Protein AF-A0A3A9G6R2-F1 (afdb_monomer_lite)

Foldseek 3Di:
DDDDDDDLPQAAEAEQDPVQVVVVHQWAEDASYIYGHHPRCLCVQLRVLVNVCVVVVNWDFPDADPNDGGDDDPVSSVVSVVRSVVVVVVVPD

pLDDT: mean 85.44, std 13.94, range [37.06, 97.12]

Sequence (93 aa):
MQVRSLSMENVTVHYNSLKPSRLKAHAYTKGTEIHVAPGQEKHLPHEAWHVVQQMQGRVSPTRRIAGELVNDSGALEREADLMGAKALRTEVR

Radius of gyration: 13.39 Å; chains: 1; bounding box: 32×28×34 Å

Structure (mmCIF, N/CA/C/O backbone):
data_AF-A0A3A9G6R2-F1
#
_entry.id   AF-A0A3A9G6R2-F1
#
loop_
_atom_site.group_PDB
_atom_site.id
_atom_site.type_symbol
_atom_site.label_atom_id
_atom_site.label_alt_id
_atom_site.label_comp_id
_atom_site.label_asym_id
_atom_site.label_entity_id
_atom_site.label_seq_id
_atom_site.pdbx_PDB_ins_code
_atom_site.Cartn_x
_atom_site.Cartn_y
_atom_site.Cartn_z
_atom_site.occupancy
_atom_site.B_iso_or_equiv
_atom_site.auth_seq_id
_atom_site.auth_comp_id
_atom_site.auth_asym_id
_atom_site.auth_atom_id
_atom_site.pdbx_PDB_model_num
ATOM 1 N N . MET A 1 1 ? -18.036 -9.959 18.078 1.00 37.06 1 MET A N 1
ATOM 2 C CA . MET A 1 1 ? -16.948 -9.434 17.224 1.00 37.06 1 MET A CA 1
ATOM 3 C C . MET A 1 1 ? -17.591 -8.584 16.140 1.00 37.06 1 MET A C 1
ATOM 5 O O . MET A 1 1 ? -18.270 -9.130 15.284 1.00 37.06 1 MET A O 1
ATOM 9 N N . GLN A 1 2 ? -17.517 -7.258 16.257 1.00 41.59 2 GLN A N 1
ATOM 10 C CA . GLN A 1 2 ? -18.190 -6.343 15.336 1.00 41.59 2 GLN A CA 1
ATOM 11 C C . GLN A 1 2 ?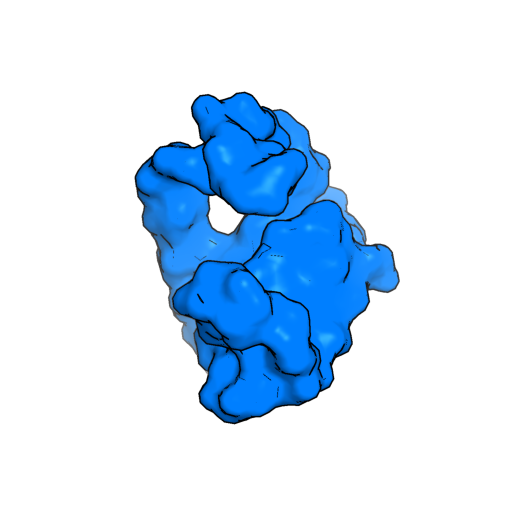 -17.293 -6.127 14.117 1.00 41.59 2 GLN A C 1
ATOM 13 O O . GLN A 1 2 ? -16.238 -5.505 14.222 1.00 41.59 2 GLN A O 1
ATOM 18 N N . VAL A 1 3 ? -17.676 -6.693 12.974 1.00 47.75 3 VAL A N 1
ATOM 19 C CA . VAL A 1 3 ? -16.994 -6.426 11.705 1.00 47.75 3 VAL A CA 1
ATOM 20 C C . VAL A 1 3 ? -17.459 -5.042 11.261 1.00 47.75 3 VAL A C 1
ATOM 22 O O . VAL A 1 3 ? -18.637 -4.853 10.967 1.00 47.75 3 VAL A O 1
ATOM 25 N N . ARG A 1 4 ? -16.575 -4.042 11.300 1.00 59.25 4 ARG A N 1
ATOM 26 C CA . ARG A 1 4 ? -16.893 -2.717 10.757 1.00 59.25 4 ARG A CA 1
ATOM 27 C C . ARG A 1 4 ? -16.895 -2.846 9.235 1.00 59.25 4 ARG A C 1
ATOM 29 O O . ARG A 1 4 ? -15.864 -3.187 8.659 1.00 59.25 4 ARG A O 1
ATOM 36 N N . SER A 1 5 ? -18.037 -2.604 8.601 1.00 59.81 5 SER A N 1
ATOM 37 C CA . SER A 1 5 ? -18.117 -2.447 7.149 1.00 59.81 5 SER A CA 1
ATOM 38 C C . SER A 1 5 ? -17.306 -1.212 6.754 1.00 59.81 5 SER A C 1
ATOM 40 O O . SER A 1 5 ? -17.551 -0.126 7.277 1.00 59.81 5 SER A O 1
ATOM 42 N N . LEU A 1 6 ? -16.315 -1.382 5.882 1.00 61.66 6 LEU A N 1
ATOM 43 C CA . LEU A 1 6 ? -15.508 -0.289 5.340 1.00 61.66 6 LEU A CA 1
ATOM 44 C C . LEU A 1 6 ? -16.006 0.010 3.928 1.00 61.66 6 LEU A C 1
ATOM 46 O O . LEU A 1 6 ? -16.116 -0.911 3.120 1.00 61.66 6 LEU A O 1
ATOM 50 N N . SER A 1 7 ? -16.322 1.275 3.642 1.00 72.00 7 SER A N 1
ATOM 51 C CA . SER A 1 7 ? -16.671 1.687 2.281 1.00 72.00 7 SER A CA 1
ATOM 52 C C . SER A 1 7 ? -15.405 1.805 1.434 1.00 72.00 7 SER A C 1
ATOM 54 O O . SER A 1 7 ? -14.463 2.493 1.819 1.00 72.00 7 SER A O 1
ATOM 56 N N . MET A 1 8 ? -15.397 1.147 0.275 1.00 77.69 8 MET A N 1
ATOM 57 C CA . MET A 1 8 ? -14.331 1.258 -0.729 1.00 77.69 8 MET A CA 1
ATOM 58 C C . MET A 1 8 ? -14.592 2.391 -1.735 1.00 77.69 8 MET A C 1
ATOM 60 O O . MET A 1 8 ? -13.865 2.521 -2.713 1.00 77.69 8 MET A O 1
ATOM 64 N N . GLU A 1 9 ? -15.617 3.220 -1.508 1.00 78.75 9 GLU A N 1
ATOM 65 C CA . GLU A 1 9 ? -16.050 4.285 -2.430 1.00 78.75 9 GLU A CA 1
ATOM 66 C C . GLU A 1 9 ? -14.960 5.318 -2.756 1.00 78.75 9 GLU A C 1
ATOM 68 O O . GLU A 1 9 ? -14.972 5.903 -3.832 1.00 78.75 9 GLU A O 1
ATOM 73 N N . ASN A 1 10 ? -14.005 5.512 -1.843 1.00 84.75 10 ASN A N 1
ATOM 74 C CA . ASN A 1 10 ? -12.926 6.491 -1.977 1.00 84.75 10 ASN A CA 1
ATOM 75 C C . ASN A 1 10 ? -11.587 5.858 -2.387 1.00 84.75 10 ASN A C 1
ATOM 77 O O . ASN A 1 10 ? -10.547 6.502 -2.243 1.00 84.75 10 ASN A O 1
ATOM 81 N N . VAL A 1 11 ? -11.589 4.598 -2.837 1.00 91.81 11 VAL A N 1
ATOM 82 C CA . VAL A 1 11 ? -10.379 3.896 -3.281 1.00 91.81 11 VAL A CA 1
ATOM 83 C C . VAL A 1 11 ? -10.153 4.114 -4.768 1.00 91.81 11 VAL A C 1
ATOM 85 O O . VAL A 1 11 ? -10.962 3.697 -5.595 1.00 91.81 11 VAL A O 1
ATOM 88 N N . THR A 1 12 ? -9.016 4.715 -5.112 1.00 95.00 12 THR A N 1
ATOM 89 C CA . THR A 1 12 ? -8.619 4.954 -6.503 1.00 95.00 12 THR A CA 1
ATOM 90 C C . THR A 1 12 ? -7.537 3.967 -6.908 1.00 95.00 12 THR A C 1
ATOM 92 O O . THR A 1 12 ? -6.474 3.907 -6.287 1.00 95.00 12 THR A O 1
ATOM 95 N N . VAL A 1 13 ? -7.767 3.230 -7.996 1.00 95.62 13 VAL A N 1
ATOM 96 C CA . VAL A 1 13 ? -6.755 2.350 -8.589 1.00 95.62 13 VAL A CA 1
ATOM 97 C C . VAL A 1 13 ? -6.184 2.995 -9.845 1.00 95.62 13 VAL A C 1
ATOM 99 O O . VAL A 1 13 ? -6.881 3.221 -10.832 1.00 95.62 13 VAL A O 1
ATOM 102 N N . HIS A 1 14 ? -4.883 3.259 -9.819 1.00 96.88 14 HIS A N 1
ATOM 103 C CA . HIS A 1 14 ? -4.114 3.778 -10.943 1.00 96.88 14 HIS A CA 1
ATOM 104 C C . HIS A 1 14 ? -3.406 2.626 -11.648 1.00 96.88 14 HIS A C 1
ATOM 106 O O . HIS A 1 14 ? -2.291 2.245 -11.274 1.00 96.88 14 HIS A O 1
ATOM 112 N N . TYR A 1 15 ? -4.055 2.083 -12.671 1.00 95.38 15 TYR A N 1
ATOM 113 C CA . TYR A 1 15 ? -3.471 1.075 -13.552 1.00 95.38 15 TYR A CA 1
ATOM 114 C C . TYR A 1 15 ? -2.382 1.666 -14.446 1.00 95.38 15 TYR A C 1
ATOM 116 O O . TYR A 1 15 ? -2.384 2.862 -14.742 1.00 95.38 15 TYR A O 1
ATOM 124 N N . ASN A 1 16 ? -1.463 0.813 -14.905 1.00 94.12 16 ASN A N 1
ATOM 125 C CA . ASN A 1 16 ? -0.351 1.198 -15.778 1.00 94.12 16 ASN A CA 1
ATOM 126 C C . ASN A 1 16 ? 0.485 2.372 -15.230 1.00 94.12 16 ASN A C 1
ATOM 128 O O . ASN A 1 16 ? 1.058 3.166 -15.978 1.00 94.12 16 ASN A O 1
ATOM 132 N N . SER A 1 17 ? 0.555 2.496 -13.906 1.00 94.56 17 SER A N 1
ATOM 133 C CA . SER A 1 17 ? 1.264 3.573 -13.232 1.00 94.56 17 SER A CA 1
ATOM 134 C C . SER A 1 17 ? 2.773 3.389 -13.364 1.00 94.56 17 SER A C 1
ATOM 136 O O . SER A 1 17 ? 3.318 2.317 -13.112 1.00 94.56 17 SER A O 1
ATOM 138 N N . LEU A 1 18 ? 3.479 4.475 -13.678 1.00 93.25 18 LEU A N 1
ATOM 139 C CA . LEU A 1 18 ? 4.945 4.523 -13.652 1.00 93.25 18 LEU A CA 1
ATOM 140 C C . LEU A 1 18 ? 5.503 4.792 -12.245 1.00 93.25 18 LEU A C 1
ATOM 142 O O . LEU A 1 18 ? 6.715 4.892 -12.072 1.00 93.25 18 LEU A O 1
ATOM 146 N N . LYS A 1 19 ? 4.650 4.969 -11.228 1.00 91.19 19 LYS A N 1
ATOM 147 C CA . LYS A 1 19 ? 5.110 5.261 -9.863 1.00 91.19 19 LYS A CA 1
ATOM 148 C C . LYS A 1 19 ? 5.768 4.057 -9.171 1.00 91.19 19 LYS A C 1
ATOM 150 O O . LYS A 1 19 ? 6.823 4.275 -8.576 1.00 91.19 19 LYS A O 1
ATOM 155 N N . PRO A 1 20 ? 5.242 2.815 -9.255 1.00 92.62 20 PRO A N 1
ATOM 156 C CA . PRO A 1 20 ? 5.850 1.668 -8.576 1.00 92.62 20 PRO A CA 1
ATOM 157 C C . PRO A 1 20 ? 7.301 1.404 -9.001 1.00 92.62 20 PRO A C 1
ATOM 159 O O . PRO A 1 20 ? 8.143 1.109 -8.156 1.00 92.62 20 PRO A O 1
ATOM 162 N N . SER A 1 21 ? 7.649 1.621 -10.276 1.00 89.25 21 SER A N 1
ATOM 163 C CA . SER A 1 21 ? 9.018 1.413 -10.774 1.00 89.25 21 SER A CA 1
ATOM 164 C C . SER A 1 21 ? 10.050 2.336 -10.114 1.00 89.25 21 SER A C 1
ATOM 166 O O . SER A 1 21 ? 11.187 1.921 -9.894 1.00 89.25 21 SER A O 1
ATOM 168 N N . ARG A 1 22 ? 9.651 3.551 -9.706 1.00 87.69 22 ARG A N 1
ATOM 169 C CA . ARG A 1 22 ? 10.511 4.485 -8.951 1.00 87.69 22 ARG A CA 1
ATOM 170 C C . ARG A 1 22 ? 10.879 3.950 -7.568 1.00 87.69 22 ARG A C 1
ATOM 172 O O . ARG A 1 22 ? 11.920 4.312 -7.031 1.00 87.69 22 ARG A O 1
ATOM 179 N N . LEU A 1 23 ? 10.033 3.082 -7.018 1.00 82.81 23 LEU A N 1
ATOM 180 C CA . LEU A 1 23 ? 10.223 2.410 -5.734 1.00 82.81 23 LEU A CA 1
ATOM 181 C C . LEU A 1 23 ? 10.754 0.978 -5.896 1.00 82.81 23 LEU A C 1
ATOM 183 O O . LEU A 1 23 ? 10.892 0.271 -4.905 1.00 82.81 23 LEU A O 1
ATOM 187 N N . LYS A 1 24 ? 11.058 0.546 -7.132 1.00 88.94 24 LYS A N 1
ATOM 188 C CA . LYS A 1 24 ? 11.388 -0.848 -7.476 1.00 88.94 24 LYS A CA 1
ATOM 189 C C . LYS A 1 24 ? 10.314 -1.848 -7.012 1.00 88.94 24 LYS A C 1
ATOM 191 O O . LYS A 1 24 ? 10.638 -2.966 -6.623 1.00 88.94 24 LYS A O 1
ATOM 196 N N . ALA A 1 25 ? 9.047 -1.441 -7.072 1.00 89.88 25 ALA A N 1
ATOM 197 C CA . ALA A 1 25 ? 7.886 -2.239 -6.694 1.00 89.88 25 ALA A CA 1
ATOM 198 C C . ALA A 1 25 ? 6.995 -2.551 -7.911 1.00 89.88 25 ALA A C 1
ATOM 200 O O . ALA A 1 25 ? 7.043 -1.857 -8.930 1.00 89.88 25 ALA A O 1
ATOM 201 N N . HIS A 1 26 ? 6.161 -3.588 -7.796 1.00 95.31 26 HIS A N 1
ATOM 202 C CA . HIS A 1 26 ? 5.154 -3.942 -8.808 1.00 95.31 26 HIS A CA 1
ATOM 203 C C . HIS A 1 26 ? 3.830 -3.206 -8.597 1.00 95.31 26 HIS A C 1
ATOM 205 O O . HIS A 1 26 ? 3.190 -2.787 -9.560 1.00 95.31 26 HIS A O 1
ATOM 211 N N . ALA A 1 27 ? 3.456 -2.995 -7.343 1.00 95.19 27 ALA A N 1
ATOM 212 C CA . ALA A 1 27 ? 2.357 -2.145 -6.931 1.00 95.19 27 ALA A CA 1
ATOM 213 C C . ALA A 1 27 ? 2.678 -1.561 -5.548 1.00 95.19 27 ALA A C 1
ATOM 215 O O . ALA A 1 27 ? 3.662 -1.966 -4.927 1.00 95.19 27 ALA A O 1
ATOM 216 N N . TYR A 1 28 ? 1.920 -0.556 -5.121 1.00 92.50 28 TYR A N 1
ATOM 217 C CA . TYR A 1 28 ? 1.916 -0.115 -3.729 1.00 92.50 28 TYR A CA 1
ATOM 218 C C . TYR A 1 28 ? 0.622 0.627 -3.399 1.00 92.50 28 TYR A C 1
ATOM 220 O O . TYR A 1 28 ? -0.026 1.213 -4.277 1.00 92.50 28 TYR A O 1
ATOM 228 N N . THR A 1 29 ? 0.328 0.689 -2.106 1.00 93.12 29 THR A N 1
ATOM 229 C CA . THR A 1 29 ? -0.798 1.426 -1.537 1.00 93.12 29 THR A CA 1
ATOM 230 C C . THR A 1 29 ? -0.304 2.603 -0.705 1.00 93.12 29 THR A C 1
ATOM 232 O O . THR A 1 29 ? 0.626 2.475 0.090 1.00 93.12 29 THR A O 1
ATOM 235 N N . LYS A 1 30 ? -0.930 3.772 -0.869 1.00 89.75 30 LYS A N 1
ATOM 236 C CA . LYS A 1 30 ? -0.704 4.942 -0.010 1.00 89.75 30 LYS A CA 1
ATOM 237 C C . LYS A 1 30 ? -2.034 5.622 0.276 1.00 89.75 30 LYS A C 1
ATOM 239 O O . LYS A 1 30 ? -2.612 6.262 -0.599 1.00 89.75 30 LYS A O 1
ATOM 244 N N . GLY A 1 31 ? -2.522 5.500 1.511 1.00 89.56 31 GLY A N 1
ATOM 245 C CA . GLY A 1 31 ? -3.882 5.939 1.827 1.00 89.56 31 GLY A CA 1
ATOM 246 C C . GLY A 1 31 ? -4.897 5.159 0.987 1.00 89.56 31 GLY A C 1
ATOM 247 O O . GLY A 1 31 ? -4.804 3.941 0.884 1.00 89.56 31 GLY A O 1
ATOM 248 N N . THR A 1 32 ? -5.842 5.837 0.351 1.00 91.44 32 THR A N 1
ATOM 249 C CA . THR A 1 32 ? -6.839 5.179 -0.507 1.00 91.44 32 THR A CA 1
ATOM 250 C C . THR A 1 32 ? -6.403 5.050 -1.970 1.00 91.44 32 THR A C 1
ATOM 252 O O . THR A 1 32 ? -7.191 4.644 -2.817 1.00 91.44 32 THR A O 1
ATOM 255 N N . GLU A 1 33 ? -5.145 5.363 -2.281 1.00 94.38 33 GLU A N 1
ATOM 256 C CA . GLU A 1 33 ? -4.604 5.300 -3.635 1.00 94.38 33 GLU A CA 1
ATOM 257 C C . GLU A 1 33 ? -3.780 4.019 -3.809 1.00 94.38 33 GLU A C 1
ATOM 259 O O . GLU A 1 33 ? -2.797 3.798 -3.095 1.00 94.38 33 GLU A O 1
ATOM 264 N N . ILE A 1 34 ? -4.150 3.201 -4.793 1.00 94.94 34 ILE A N 1
ATOM 265 C CA . ILE A 1 34 ? -3.402 2.013 -5.207 1.00 94.94 34 ILE A CA 1
ATOM 266 C C . ILE A 1 34 ? -2.756 2.305 -6.557 1.00 94.94 34 ILE A C 1
ATOM 268 O O . ILE A 1 34 ? -3.429 2.686 -7.513 1.00 94.94 34 ILE A O 1
ATOM 272 N N . HIS A 1 35 ? -1.445 2.115 -6.664 1.00 96.56 35 HIS A N 1
ATOM 273 C CA . HIS A 1 35 ? -0.716 2.259 -7.920 1.00 96.56 35 HIS A CA 1
ATOM 274 C C . HIS A 1 35 ? -0.215 0.901 -8.392 1.00 96.56 35 HIS A C 1
ATOM 276 O O . HIS A 1 35 ? 0.556 0.260 -7.688 1.00 96.56 35 HIS A O 1
ATOM 282 N N . VAL A 1 36 ? -0.594 0.500 -9.606 1.00 96.69 36 VAL A N 1
ATOM 283 C CA . VAL A 1 36 ? -0.239 -0.801 -10.188 1.00 96.69 36 VAL A CA 1
ATOM 284 C C . VAL A 1 36 ? 0.591 -0.581 -11.447 1.00 96.69 36 VAL A C 1
ATOM 286 O O . VAL A 1 36 ? 0.197 0.192 -12.323 1.00 96.69 36 VAL A O 1
ATOM 289 N N . ALA A 1 37 ? 1.752 -1.229 -11.542 1.00 96.75 37 ALA A N 1
ATOM 290 C CA . ALA A 1 37 ? 2.573 -1.186 -12.749 1.00 96.75 37 ALA A CA 1
ATOM 291 C C . ALA A 1 37 ? 1.897 -1.948 -13.909 1.00 96.75 37 ALA A C 1
ATOM 293 O O . ALA A 1 37 ? 1.082 -2.837 -13.657 1.00 96.75 37 ALA A O 1
ATOM 294 N N . PRO A 1 38 ? 2.235 -1.647 -15.177 1.00 96.94 38 PRO A N 1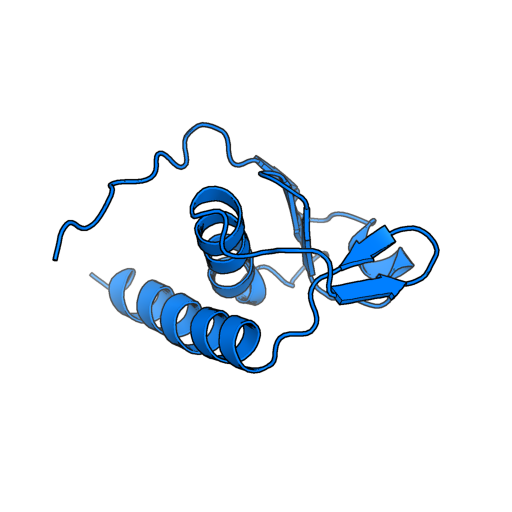
ATOM 295 C CA . PRO A 1 38 ? 1.668 -2.366 -16.317 1.00 96.94 38 PRO A CA 1
ATOM 296 C C . PRO A 1 38 ? 1.827 -3.892 -16.195 1.00 96.94 38 PRO A C 1
ATOM 298 O O . PRO A 1 38 ? 2.940 -4.382 -15.984 1.00 96.94 38 PRO A O 1
ATOM 301 N N . GLY A 1 39 ? 0.724 -4.640 -16.318 1.00 95.50 39 GLY A N 1
ATOM 302 C CA . GLY A 1 39 ? 0.716 -6.109 -16.261 1.00 95.50 39 GLY A CA 1
ATOM 303 C C . GLY A 1 39 ? 0.874 -6.709 -14.855 1.00 95.50 39 GLY A C 1
ATOM 304 O O . GLY A 1 39 ? 1.236 -7.881 -14.726 1.00 95.50 39 GLY A O 1
ATOM 305 N N . GLN A 1 40 ? 0.679 -5.914 -13.798 1.00 97.12 40 GLN A N 1
ATOM 306 C CA . GLN A 1 40 ? 0.827 -6.330 -12.394 1.00 97.12 40 GLN A CA 1
ATOM 307 C C . GLN A 1 40 ? -0.499 -6.344 -11.617 1.00 97.12 40 GLN A C 1
ATOM 309 O O . GLN A 1 40 ? -0.507 -6.350 -10.389 1.00 97.12 40 GLN A O 1
ATOM 314 N N . GLU A 1 41 ? -1.635 -6.409 -12.309 1.00 94.94 41 GLU A N 1
ATOM 315 C CA . GLU A 1 41 ? -2.991 -6.383 -11.738 1.00 94.94 41 GLU A CA 1
ATOM 316 C C . GLU A 1 41 ? -3.238 -7.527 -10.748 1.00 94.94 41 GLU A C 1
ATOM 318 O O . GLU A 1 41 ? -4.017 -7.382 -9.811 1.00 94.94 41 GLU A O 1
ATOM 323 N N . LYS A 1 42 ? -2.497 -8.634 -10.874 1.00 94.75 42 LYS A N 1
ATOM 324 C CA . LYS A 1 42 ? -2.498 -9.748 -9.911 1.00 94.75 42 LYS A CA 1
ATOM 325 C C . LYS A 1 42 ? -2.162 -9.335 -8.469 1.00 94.75 42 LYS A C 1
ATOM 327 O O . LYS A 1 42 ? -2.504 -10.063 -7.544 1.00 94.75 42 LYS A O 1
ATOM 332 N N . HIS A 1 43 ? -1.486 -8.200 -8.273 1.00 94.81 43 HIS A N 1
ATOM 333 C CA . HIS A 1 43 ? -1.154 -7.663 -6.950 1.00 94.81 43 HIS A CA 1
ATOM 334 C C . HIS A 1 43 ? -2.301 -6.852 -6.336 1.00 94.81 43 HIS A C 1
ATOM 336 O O . HIS A 1 43 ? -2.310 -6.620 -5.131 1.00 94.81 43 HIS A O 1
ATOM 342 N N . LEU A 1 44 ? -3.299 -6.458 -7.132 1.00 94.69 44 LEU A N 1
ATOM 343 C CA . LEU A 1 44 ? -4.386 -5.592 -6.686 1.00 94.69 44 LEU A CA 1
ATOM 344 C C . LEU A 1 44 ? -5.145 -6.120 -5.454 1.00 94.69 44 LEU A C 1
ATOM 346 O O . LEU A 1 44 ? -5.406 -5.318 -4.561 1.00 94.69 44 LEU A O 1
ATOM 350 N N . PRO A 1 45 ? -5.463 -7.423 -5.321 1.00 94.62 45 PRO A N 1
ATOM 351 C CA . PRO A 1 45 ? -6.145 -7.928 -4.127 1.00 94.62 45 PRO A CA 1
ATOM 352 C C . PRO A 1 45 ? -5.320 -7.789 -2.842 1.00 94.62 45 PRO A C 1
ATOM 354 O O . PRO A 1 45 ? -5.884 -7.562 -1.773 1.00 94.62 45 PRO A O 1
ATOM 357 N N . HIS A 1 46 ? -3.995 -7.926 -2.945 1.00 95.88 46 HIS A N 1
ATOM 358 C CA . HIS A 1 46 ? -3.070 -7.723 -1.829 1.00 95.88 46 HIS A CA 1
ATOM 359 C C . HIS A 1 46 ? -3.048 -6.236 -1.435 1.00 95.88 46 HIS A C 1
ATOM 361 O O . HIS A 1 46 ? -3.308 -5.893 -0.284 1.00 95.88 46 HIS A O 1
ATOM 367 N N . GLU A 1 47 ? -2.884 -5.342 -2.413 1.00 95.19 47 GLU A N 1
ATOM 368 C CA . GLU A 1 47 ? -2.895 -3.889 -2.195 1.00 95.19 47 GLU A CA 1
ATOM 369 C C . GLU A 1 47 ? -4.234 -3.369 -1.642 1.00 95.19 47 GLU A C 1
ATOM 371 O O . GLU A 1 47 ? -4.280 -2.546 -0.727 1.00 95.19 47 GLU A O 1
ATOM 376 N N . ALA A 1 48 ? -5.357 -3.908 -2.116 1.00 93.94 48 ALA A N 1
ATOM 377 C CA . ALA A 1 48 ? -6.676 -3.576 -1.585 1.00 93.94 48 ALA A CA 1
ATOM 378 C C . ALA A 1 48 ? -6.810 -3.940 -0.096 1.00 93.94 48 ALA A C 1
ATOM 380 O O . ALA A 1 48 ? -7.501 -3.246 0.656 1.00 93.94 48 ALA A O 1
ATOM 381 N N . TRP A 1 49 ? -6.123 -4.988 0.371 1.00 94.69 49 TRP A N 1
ATOM 382 C CA . TRP A 1 49 ? -6.105 -5.310 1.795 1.00 94.69 49 TRP A CA 1
ATOM 383 C C . TRP A 1 49 ? -5.264 -4.326 2.616 1.00 94.69 49 TRP A C 1
ATOM 385 O O . TRP A 1 49 ? -5.641 -4.000 3.745 1.00 94.69 49 TRP A O 1
ATOM 395 N N . HIS A 1 50 ? -4.194 -3.764 2.054 1.00 94.19 50 HIS A N 1
ATOM 396 C CA . HIS A 1 50 ? -3.482 -2.669 2.716 1.00 94.19 50 HIS A CA 1
ATOM 397 C C . HIS A 1 50 ? -4.373 -1.445 2.930 1.00 94.19 50 HIS A C 1
ATOM 399 O O . HIS A 1 50 ? -4.308 -0.819 3.992 1.00 94.19 50 HIS A O 1
ATOM 405 N N . VAL A 1 51 ? -5.282 -1.142 1.997 1.00 92.94 51 VAL A N 1
ATOM 406 C CA . VAL A 1 51 ? -6.291 -0.094 2.212 1.00 92.94 51 VAL A CA 1
ATOM 407 C C . VAL A 1 51 ? -7.158 -0.414 3.433 1.00 92.94 51 VAL A C 1
ATOM 409 O O . VAL A 1 51 ? -7.302 0.436 4.314 1.00 92.94 51 VAL A O 1
ATOM 412 N N . VAL A 1 52 ? -7.666 -1.649 3.543 1.00 92.44 52 VAL A N 1
ATOM 413 C CA . VAL A 1 52 ? -8.444 -2.104 4.713 1.00 92.44 52 VAL A CA 1
ATOM 414 C C . VAL A 1 52 ? -7.665 -1.894 6.010 1.00 92.44 52 VAL A C 1
ATOM 416 O O . VAL A 1 52 ? -8.201 -1.339 6.971 1.00 92.44 52 VAL A O 1
ATOM 419 N N . GLN A 1 53 ? -6.399 -2.307 6.052 1.00 92.81 53 GLN A N 1
ATOM 420 C CA . GLN A 1 53 ? -5.561 -2.182 7.245 1.00 92.81 53 GLN A CA 1
ATOM 421 C C . GLN A 1 53 ? -5.358 -0.717 7.656 1.00 92.81 53 GLN A C 1
ATOM 423 O O . GLN A 1 53 ? -5.474 -0.392 8.844 1.00 92.81 53 GLN A O 1
ATOM 428 N N . GLN A 1 54 ? -5.095 0.173 6.693 1.00 90.69 54 GLN A N 1
ATOM 429 C CA . GLN A 1 54 ? -4.947 1.608 6.954 1.00 90.69 54 GLN A CA 1
ATOM 430 C C . GLN A 1 54 ? -6.259 2.222 7.457 1.00 90.69 54 GLN A C 1
ATOM 432 O O . GLN A 1 54 ? -6.251 2.941 8.454 1.00 90.69 54 GLN A O 1
ATOM 437 N N . MET A 1 55 ? -7.398 1.892 6.837 1.00 88.88 55 MET A N 1
ATO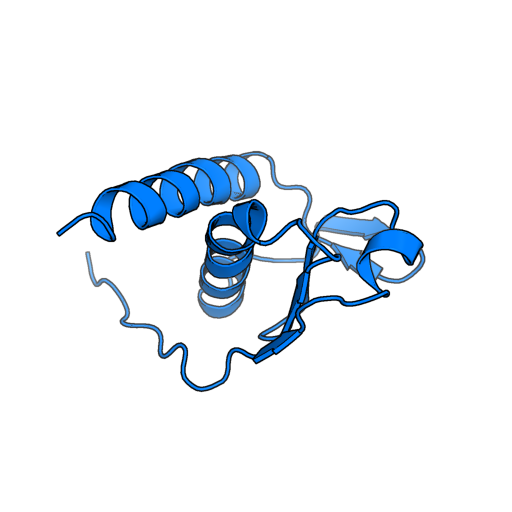M 438 C CA . MET A 1 55 ? -8.715 2.381 7.266 1.00 88.88 55 MET A CA 1
ATOM 439 C C . MET A 1 55 ? -9.124 1.862 8.651 1.00 88.88 55 MET A C 1
ATOM 441 O O . MET A 1 55 ? -9.869 2.523 9.372 1.00 88.88 55 MET A O 1
ATOM 445 N N . GLN A 1 56 ? -8.624 0.694 9.058 1.00 90.94 56 GLN A N 1
ATOM 446 C CA . GLN A 1 56 ? -8.809 0.173 10.414 1.00 90.94 56 GLN A CA 1
ATOM 447 C C . GLN A 1 56 ? -7.900 0.845 11.452 1.00 90.94 56 GLN A C 1
ATOM 4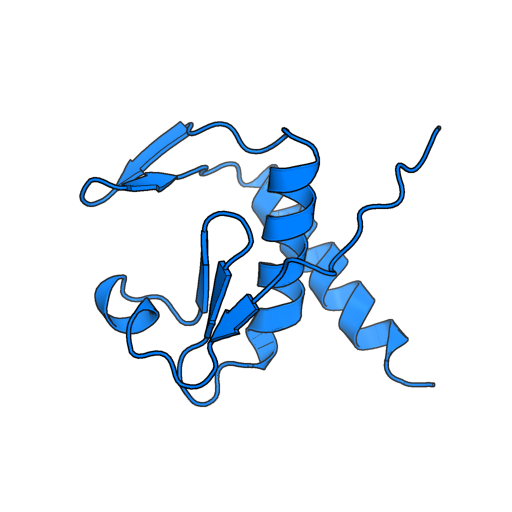49 O O . GLN A 1 56 ? -8.000 0.521 12.634 1.00 90.94 56 GLN A O 1
ATOM 454 N N . GLY A 1 57 ? -7.010 1.753 11.035 1.00 89.00 57 GLY A N 1
ATOM 455 C CA . GLY A 1 57 ? -6.051 2.415 11.918 1.00 89.00 57 GLY A CA 1
ATOM 456 C C . GLY A 1 57 ? -4.979 1.470 12.464 1.00 89.00 57 GLY A C 1
ATOM 457 O O . GLY A 1 57 ? -4.355 1.775 13.475 1.00 89.00 57 GLY A O 1
ATOM 458 N N . ARG A 1 58 ? -4.774 0.308 11.826 1.00 88.81 58 ARG A N 1
ATOM 459 C CA . ARG A 1 58 ? -3.783 -0.696 12.255 1.00 88.81 58 ARG A CA 1
ATOM 460 C C . ARG A 1 58 ? -2.388 -0.433 11.692 1.00 88.81 58 ARG A C 1
ATOM 462 O O . ARG A 1 58 ? -1.417 -1.018 12.164 1.00 88.81 58 ARG A O 1
ATOM 469 N N . VAL A 1 59 ? -2.293 0.431 10.682 1.00 87.25 59 VAL A N 1
ATOM 470 C CA . VAL A 1 59 ? -1.043 0.764 9.995 1.00 87.25 59 VAL A CA 1
ATOM 471 C C . VAL A 1 59 ? -0.464 2.036 10.601 1.00 87.25 59 VAL A C 1
ATOM 473 O O . VAL A 1 59 ? -0.842 3.145 10.234 1.00 87.25 59 VAL A O 1
ATOM 476 N N . SER A 1 60 ? 0.478 1.861 11.523 1.00 84.56 60 SER A N 1
ATOM 477 C CA . SER A 1 60 ? 1.332 2.946 12.018 1.00 84.56 60 SER A CA 1
ATOM 478 C C . SER A 1 60 ? 2.697 2.885 11.329 1.00 84.56 60 SER A C 1
ATOM 480 O O . SER A 1 60 ? 3.209 1.782 11.134 1.00 84.56 60 SER A O 1
ATOM 482 N N . PRO A 1 61 ? 3.330 4.015 10.973 1.00 79.31 61 PRO A N 1
ATOM 483 C CA . PRO A 1 61 ? 4.681 4.003 10.422 1.00 79.31 61 PRO A CA 1
ATOM 484 C C . PRO A 1 61 ? 5.660 3.327 11.382 1.00 79.31 61 PRO A C 1
ATOM 486 O O . PRO A 1 61 ? 5.759 3.728 12.539 1.00 79.31 61 PRO A O 1
ATOM 489 N N . THR A 1 62 ? 6.402 2.329 10.909 1.00 78.44 62 THR A N 1
ATOM 490 C CA . THR A 1 62 ? 7.461 1.679 11.700 1.00 78.44 62 THR A CA 1
ATOM 491 C C . THR A 1 62 ? 8.851 2.055 11.204 1.00 78.44 62 THR A C 1
ATOM 493 O O . THR A 1 62 ? 9.818 1.952 11.955 1.00 78.44 62 THR A O 1
ATOM 496 N N . ARG A 1 63 ? 8.969 2.525 9.956 1.00 78.31 63 ARG A N 1
ATOM 497 C CA . ARG A 1 63 ? 10.237 2.956 9.360 1.00 78.31 63 ARG A CA 1
ATOM 498 C C . ARG A 1 63 ? 10.031 4.061 8.326 1.00 78.31 63 ARG A C 1
ATOM 500 O O . ARG A 1 63 ? 8.923 4.313 7.8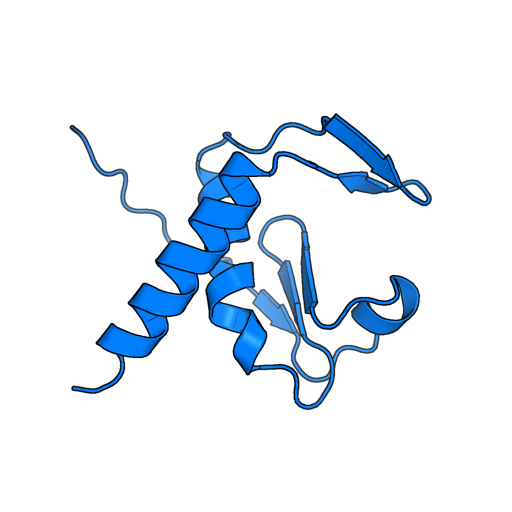57 1.00 78.31 63 ARG A O 1
ATOM 507 N N . ARG A 1 64 ? 11.132 4.711 7.947 1.00 79.50 64 ARG A N 1
ATOM 508 C CA . ARG A 1 64 ? 11.181 5.669 6.839 1.00 79.50 64 ARG A CA 1
ATOM 509 C C . ARG A 1 64 ? 12.073 5.114 5.732 1.00 79.50 64 ARG A C 1
ATOM 511 O O . ARG A 1 64 ? 13.220 4.766 5.999 1.00 79.50 64 ARG A O 1
ATOM 518 N N . ILE A 1 65 ? 11.566 5.039 4.505 1.00 73.62 65 ILE A N 1
ATOM 519 C CA . ILE A 1 65 ? 12.323 4.611 3.320 1.00 73.62 65 ILE A CA 1
ATOM 520 C C . ILE A 1 65 ? 12.209 5.708 2.270 1.00 73.62 65 ILE A C 1
ATOM 522 O O . ILE A 1 65 ? 11.105 6.103 1.917 1.00 73.62 65 ILE A O 1
ATOM 526 N N . ALA A 1 66 ? 13.346 6.215 1.781 1.00 70.31 66 ALA A N 1
ATOM 527 C CA . ALA A 1 66 ? 13.389 7.239 0.728 1.00 70.31 66 ALA A CA 1
ATOM 528 C C . ALA A 1 66 ? 12.482 8.466 0.999 1.00 70.31 66 ALA A C 1
ATOM 530 O O . ALA A 1 66 ? 11.888 9.029 0.088 1.00 70.31 66 ALA A O 1
ATOM 531 N N . GLY A 1 67 ? 12.361 8.870 2.270 1.00 74.19 67 GLY A N 1
ATOM 532 C CA . GLY A 1 67 ? 11.522 9.995 2.699 1.00 74.19 67 GLY A CA 1
ATOM 533 C C . GLY A 1 67 ? 10.071 9.633 3.037 1.00 74.19 67 GLY A C 1
ATOM 534 O O . GLY A 1 67 ? 9.437 10.389 3.773 1.00 74.19 67 GLY A O 1
ATOM 535 N N . GLU A 1 68 ? 9.588 8.464 2.615 1.00 74.00 68 GLU A N 1
ATOM 536 C CA . GLU A 1 68 ? 8.227 7.969 2.848 1.00 74.00 68 GLU A CA 1
ATOM 537 C C . GLU A 1 68 ? 8.126 7.163 4.149 1.00 74.00 68 GLU A C 1
ATOM 539 O O . GLU A 1 68 ? 9.033 6.410 4.513 1.00 74.00 68 GLU A O 1
ATOM 544 N N . LEU A 1 69 ? 7.017 7.339 4.866 1.00 77.75 69 LEU A N 1
ATOM 545 C CA . LEU A 1 69 ? 6.696 6.600 6.084 1.00 77.75 69 LEU A CA 1
ATOM 546 C C . LEU A 1 69 ? 6.009 5.288 5.706 1.00 77.75 69 LEU A C 1
ATOM 548 O O . LEU A 1 69 ? 4.949 5.315 5.088 1.00 77.75 69 LEU A O 1
ATOM 552 N N . VAL A 1 70 ? 6.602 4.158 6.086 1.00 76.81 70 VAL A N 1
ATOM 553 C CA . VAL A 1 70 ? 6.078 2.828 5.750 1.00 76.81 70 VAL A CA 1
ATOM 554 C C . VAL A 1 70 ? 5.953 1.960 6.998 1.00 76.81 70 VAL A C 1
ATOM 556 O O . VAL A 1 70 ? 6.669 2.142 7.990 1.00 76.81 70 VAL A O 1
ATOM 559 N N . ASN A 1 71 ? 5.016 1.022 6.951 1.00 85.12 71 ASN A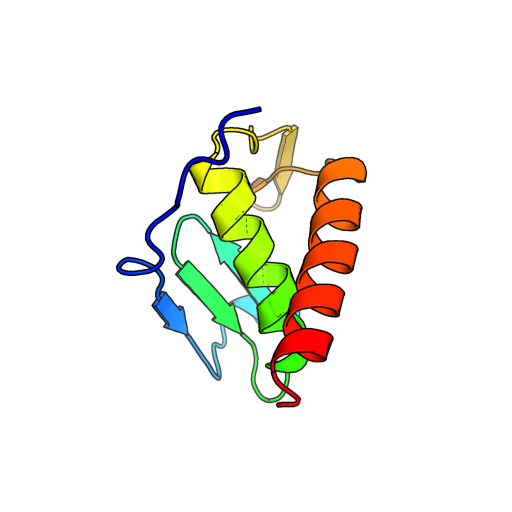 N 1
ATOM 560 C CA . ASN A 1 71 ? 4.898 -0.049 7.928 1.00 85.12 71 ASN A CA 1
ATOM 561 C C . ASN A 1 71 ? 5.622 -1.290 7.381 1.00 85.12 71 ASN A C 1
ATOM 563 O O . ASN A 1 71 ? 5.534 -1.570 6.195 1.00 85.12 71 ASN A O 1
ATOM 567 N N . ASP A 1 72 ? 6.363 -1.985 8.240 1.00 82.25 72 ASP A N 1
ATOM 568 C CA . ASP A 1 72 ? 7.188 -3.163 7.904 1.00 82.25 72 ASP A CA 1
ATOM 569 C C . ASP A 1 72 ? 6.797 -4.379 8.759 1.00 82.25 72 ASP A C 1
ATOM 571 O O . ASP A 1 72 ? 7.617 -5.210 9.149 1.00 82.25 72 ASP A O 1
ATOM 575 N N . SER A 1 73 ? 5.534 -4.430 9.180 1.00 91.25 73 SER A N 1
ATOM 576 C CA . SER A 1 73 ? 5.017 -5.518 9.997 1.00 91.25 73 SER A CA 1
ATOM 577 C C . SER A 1 73 ? 4.771 -6.748 9.134 1.00 91.25 73 SER A C 1
ATOM 579 O O . SER A 1 73 ? 3.749 -6.845 8.457 1.00 91.25 73 SER A O 1
ATOM 581 N N . GLY A 1 74 ? 5.640 -7.755 9.246 1.00 91.62 74 GLY A N 1
ATOM 582 C CA . GLY A 1 74 ? 5.445 -9.033 8.549 1.00 91.62 74 GLY A CA 1
ATOM 583 C C . GLY A 1 74 ? 4.110 -9.731 8.869 1.00 91.62 74 GLY A C 1
ATOM 584 O O . GLY A 1 74 ? 3.621 -10.527 8.071 1.00 91.62 74 GLY A O 1
ATOM 585 N N . ALA A 1 75 ? 3.481 -9.421 10.010 1.00 93.88 75 ALA A N 1
ATOM 586 C CA . ALA A 1 75 ? 2.147 -9.923 10.339 1.00 93.88 75 ALA A CA 1
ATOM 587 C C . ALA A 1 75 ? 1.044 -9.282 9.476 1.00 93.88 75 ALA A C 1
ATOM 589 O O . ALA A 1 75 ? 0.113 -9.981 9.076 1.00 93.88 75 ALA A O 1
ATOM 590 N N . LEU A 1 76 ? 1.150 -7.981 9.180 1.00 93.62 76 LEU A N 1
ATOM 591 C CA . LEU A 1 76 ? 0.204 -7.276 8.310 1.00 93.62 76 LEU A CA 1
ATOM 592 C C . LEU A 1 76 ? 0.398 -7.684 6.843 1.00 93.62 76 LEU A C 1
ATOM 594 O O . LEU A 1 76 ? -0.597 -7.930 6.164 1.00 93.62 76 LEU A O 1
ATOM 598 N N . GLU A 1 77 ? 1.640 -7.867 6.393 1.00 94.06 77 GLU A N 1
ATOM 599 C CA . GLU A 1 77 ? 1.948 -8.390 5.050 1.00 94.06 77 GLU A CA 1
ATOM 600 C C . GLU A 1 77 ? 1.334 -9.778 4.829 1.00 94.06 77 GLU A C 1
ATOM 602 O O . GLU A 1 77 ? 0.599 -10.015 3.872 1.00 94.06 77 GLU A O 1
ATOM 607 N N . ARG A 1 78 ? 1.540 -10.696 5.784 1.00 95.62 78 ARG A N 1
ATOM 608 C CA . ARG A 1 78 ? 0.962 -12.045 5.710 1.00 95.62 78 ARG A CA 1
ATOM 609 C C . ARG A 1 78 ? -0.567 -12.022 5.691 1.00 95.62 78 ARG A C 1
ATOM 611 O O . ARG A 1 78 ? -1.192 -12.862 5.047 1.00 95.62 78 ARG A O 1
ATOM 618 N N . GLU A 1 79 ? -1.185 -11.106 6.428 1.00 95.44 79 GLU A N 1
ATOM 619 C CA . GLU A 1 79 ? -2.638 -10.937 6.404 1.00 95.44 79 GLU A CA 1
ATOM 620 C C . GLU A 1 79 ? -3.119 -10.454 5.025 1.00 95.44 79 GLU A C 1
ATOM 622 O O . GLU A 1 79 ? -4.108 -10.987 4.520 1.00 95.44 79 GLU A O 1
ATOM 627 N N . ALA A 1 80 ? -2.395 -9.519 4.398 1.00 94.88 80 ALA A N 1
ATOM 628 C CA . ALA A 1 80 ? -2.672 -9.040 3.043 1.00 94.88 80 ALA A CA 1
ATOM 629 C C . ALA A 1 80 ? -2.573 -10.153 1.999 1.00 94.88 80 ALA A C 1
ATOM 631 O O . ALA A 1 80 ? -3.491 -10.310 1.193 1.00 94.88 80 ALA A O 1
ATOM 632 N N . ASP A 1 81 ? -1.555 -11.009 2.084 1.00 94.88 81 ASP A N 1
ATOM 633 C CA . ASP A 1 81 ? -1.434 -12.187 1.219 1.00 94.88 81 ASP A CA 1
ATOM 634 C C . ASP A 1 81 ? -2.628 -13.138 1.355 1.00 94.88 81 ASP A C 1
ATOM 636 O O . ASP A 1 81 ? -3.226 -13.568 0.363 1.00 94.88 81 ASP A O 1
ATOM 640 N N . LEU A 1 82 ? -3.008 -13.470 2.593 1.00 95.81 82 LEU A N 1
ATOM 641 C CA . LEU A 1 82 ? -4.099 -14.410 2.859 1.00 95.81 82 LEU A CA 1
ATOM 642 C C . LEU A 1 82 ? -5.448 -13.870 2.379 1.00 95.81 82 LEU A C 1
ATOM 644 O O . LEU A 1 82 ? -6.241 -14.615 1.788 1.00 95.81 82 LEU A O 1
ATOM 648 N N . MET A 1 83 ? -5.714 -12.592 2.640 1.00 94.06 83 MET A N 1
ATOM 649 C CA . MET A 1 83 ? -6.978 -11.953 2.293 1.00 94.06 83 MET A CA 1
ATOM 650 C C . MET A 1 83 ? -7.067 -11.633 0.803 1.00 94.06 83 MET A C 1
ATOM 652 O O . MET A 1 83 ? -8.111 -11.898 0.205 1.00 94.06 83 MET A O 1
ATOM 656 N N . GLY A 1 84 ? -5.970 -11.204 0.178 1.00 91.75 84 GLY A N 1
ATOM 657 C CA . GLY A 1 84 ? -5.880 -11.039 -1.272 1.00 91.75 84 GLY A CA 1
ATOM 658 C C . GLY A 1 84 ? -6.118 -12.358 -2.011 1.00 91.75 84 GLY A C 1
ATOM 659 O O . GLY A 1 84 ? -6.952 -12.434 -2.913 1.00 91.75 84 GLY A O 1
ATOM 660 N N . ALA A 1 85 ? -5.492 -13.449 -1.558 1.00 92.06 85 ALA A N 1
ATOM 661 C CA . ALA A 1 85 ? -5.738 -14.777 -2.123 1.00 92.06 85 ALA A CA 1
ATOM 662 C C . ALA A 1 85 ? -7.185 -15.257 -1.904 1.00 92.06 85 ALA A C 1
ATOM 664 O O . ALA A 1 85 ? -7.734 -15.994 -2.725 1.00 92.06 85 ALA A O 1
ATOM 665 N N . LYS A 1 86 ? -7.822 -14.874 -0.790 1.00 89.56 86 LYS A N 1
ATOM 666 C CA . LYS A 1 86 ? -9.230 -15.199 -0.523 1.00 89.56 86 LYS A CA 1
ATOM 667 C C . LYS A 1 86 ? -10.179 -14.432 -1.446 1.00 89.56 86 LYS A C 1
ATOM 669 O O . LYS A 1 86 ? -11.157 -15.030 -1.893 1.00 89.56 86 LYS A O 1
ATOM 674 N N . ALA A 1 87 ? -9.888 -13.168 -1.746 1.00 85.06 87 ALA A N 1
ATOM 675 C CA . ALA A 1 87 ? -10.673 -12.366 -2.682 1.00 85.06 87 ALA A CA 1
ATOM 676 C C . ALA A 1 87 ? -10.707 -13.018 -4.074 1.00 85.06 87 ALA A C 1
ATOM 678 O O . ALA A 1 87 ? -11.790 -13.304 -4.577 1.00 85.06 87 ALA A O 1
ATOM 679 N N . LEU A 1 88 ? -9.546 -13.421 -4.603 1.00 80.62 88 LEU A N 1
ATOM 680 C CA . LEU A 1 88 ? -9.440 -14.103 -5.903 1.00 80.62 88 LEU A CA 1
ATOM 681 C C . LEU A 1 88 ? -10.225 -15.422 -5.981 1.00 80.62 88 LEU A C 1
ATOM 683 O O . LEU A 1 88 ? -10.738 -15.786 -7.033 1.00 80.62 88 LEU A O 1
ATOM 687 N N . ARG A 1 89 ? -10.349 -16.151 -4.864 1.00 75.62 89 ARG A N 1
ATOM 688 C CA . ARG A 1 89 ? -11.152 -17.387 -4.806 1.00 75.62 89 ARG A CA 1
ATOM 689 C C . ARG A 1 89 ? -12.659 -17.135 -4.792 1.00 75.62 89 ARG A C 1
ATOM 691 O O . ARG A 1 89 ? -13.419 -18.063 -5.043 1.00 75.62 89 ARG A O 1
ATOM 698 N N . THR A 1 90 ? -13.089 -15.926 -4.442 1.00 61.59 90 THR A N 1
ATOM 699 C CA . THR A 1 90 ? -14.511 -15.590 -4.283 1.00 61.59 90 THR A CA 1
ATOM 700 C C . THR A 1 90 ? -15.104 -14.997 -5.566 1.00 61.59 90 THR A C 1
ATOM 702 O O . THR A 1 90 ? -16.309 -15.104 -5.765 1.00 61.59 90 THR A O 1
ATOM 705 N N . GLU A 1 91 ? -14.272 -14.450 -6.459 1.00 56.88 91 GLU A N 1
ATOM 706 C CA . GLU A 1 91 ? -14.687 -13.911 -7.769 1.00 56.88 91 GLU A CA 1
ATOM 707 C C . GLU A 1 91 ? -14.991 -14.989 -8.826 1.00 56.88 91 GLU A C 1
ATOM 709 O O . GLU A 1 91 ? -15.513 -14.677 -9.891 1.00 56.88 91 GLU A O 1
ATOM 714 N N . VAL A 1 92 ? -14.720 -16.267 -8.536 1.00 46.66 92 VAL A N 1
ATOM 715 C CA . VAL A 1 92 ? -15.178 -17.396 -9.359 1.00 46.66 92 VAL A CA 1
ATOM 716 C C . VAL A 1 92 ? -16.551 -17.851 -8.855 1.00 46.66 92 VAL A C 1
ATOM 718 O O . VAL A 1 92 ? -16.663 -18.848 -8.138 1.00 46.66 92 VAL A O 1
ATOM 721 N N . ARG A 1 93 ? -17.597 -17.093 -9.185 1.00 40.25 93 ARG A N 1
ATOM 722 C CA . ARG A 1 93 ? -19.001 -17.514 -9.085 1.00 40.25 93 ARG A CA 1
ATOM 723 C C . ARG A 1 93 ? -19.820 -16.935 -10.222 1.00 40.25 93 ARG A C 1
ATOM 725 O O . ARG A 1 93 ? -19.625 -15.741 -10.523 1.00 40.25 93 ARG A O 1
#

Secondary structure (DSSP, 8-state):
---PPPP-TT-EEETT-SHHHHTT-SEEEETTEEEE-TT-GGGHHHHHHHHHHHHTT-----EEETTEEE---HHHHHHHHHHHHHHHHHS--